Protein AF-A0AAD6RX75-F1 (afdb_monomer_lite)

pLDDT: mean 79.96, std 11.29, range [46.88, 94.69]

Foldseek 3Di:
DPPQWKKKWKKKWAADPVGDTDIDGQDIDIQHDDPDPVSQVVVVVVSCVVVVVVVPPGPIDMDMDMDD

Radius of gyration: 13.42 Å; chains: 1; bounding box: 32×22×36 Å

Sequence (68 aa):
SSNGYAFLAIIAHYITNDGRLEEMLIDFREILGEHSGENMADAVWETLKKYGLDNGQASVRVDIRALL

Structure (mmCIF, N/CA/C/O backbone):
data_AF-A0AAD6RX75-F1
#
_entry.id   AF-A0AAD6RX75-F1
#
loop_
_atom_site.group_PDB
_atom_site.id
_atom_site.type_symbol
_atom_site.label_atom_id
_atom_site.label_alt_id
_atom_site.label_comp_id
_atom_site.label_asym_id
_atom_site.label_entity_id
_atom_site.label_seq_id
_atom_site.pdbx_PDB_ins_code
_atom_site.Cartn_x
_atom_site.Cartn_y
_atom_site.Cartn_z
_atom_site.occupancy
_atom_site.B_iso_or_equiv
_atom_site.auth_seq_id
_atom_site.auth_comp_id
_atom_site.auth_asym_id
_atom_site.auth_atom_id
_atom_site.pdbx_PDB_model_num
ATOM 1 N N . SER A 1 1 ? 20.106 -5.593 -9.351 1.00 46.88 1 SER A N 1
ATOM 2 C CA . SER A 1 1 ? 20.087 -7.068 -9.403 1.00 46.88 1 SER A CA 1
ATOM 3 C C . SER A 1 1 ? 19.521 -7.476 -10.753 1.00 46.88 1 SER A C 1
ATOM 5 O O . SER A 1 1 ? 18.537 -6.880 -11.165 1.00 46.88 1 SER A O 1
ATOM 7 N N . SER A 1 2 ? 20.190 -8.369 -11.490 1.00 54.97 2 SER A N 1
ATOM 8 C CA . SER A 1 2 ? 19.948 -8.663 -12.918 1.00 54.97 2 SER A CA 1
ATOM 9 C C . SER A 1 2 ? 19.021 -9.869 -13.123 1.00 54.97 2 SER A C 1
ATOM 11 O O . SER A 1 2 ? 19.368 -10.824 -13.817 1.00 54.97 2 SER A O 1
ATOM 13 N N . ASN A 1 3 ? 17.844 -9.832 -12.510 1.00 55.38 3 ASN A N 1
ATOM 14 C CA . ASN A 1 3 ? 16.787 -10.823 -12.701 1.00 55.38 3 ASN A CA 1
ATOM 15 C C . ASN A 1 3 ? 15.453 -10.182 -13.104 1.00 55.38 3 ASN A C 1
ATOM 17 O O . ASN A 1 3 ? 14.436 -10.796 -12.854 1.00 55.38 3 ASN A O 1
ATOM 21 N N . GLY A 1 4 ? 15.451 -8.991 -13.723 1.00 60.69 4 GLY A N 1
ATOM 22 C CA . GLY A 1 4 ? 14.361 -8.422 -14.549 1.00 60.69 4 GLY A CA 1
ATOM 23 C C . GLY A 1 4 ? 12.963 -8.232 -13.935 1.00 60.69 4 GLY A C 1
ATOM 24 O O . GLY A 1 4 ? 12.142 -7.564 -14.547 1.00 60.69 4 GLY A O 1
ATOM 25 N N . TYR A 1 5 ? 12.708 -8.792 -12.758 1.00 67.69 5 TYR A N 1
ATOM 26 C CA . TYR A 1 5 ? 11.426 -8.891 -12.087 1.00 67.69 5 TYR A CA 1
ATOM 27 C C . TYR A 1 5 ? 11.645 -8.490 -10.629 1.00 67.69 5 TYR A C 1
ATOM 29 O O . TYR A 1 5 ? 12.380 -9.166 -9.908 1.00 67.69 5 TYR A O 1
ATOM 37 N N . ALA A 1 6 ? 11.025 -7.398 -10.186 1.00 75.25 6 ALA A N 1
ATOM 38 C CA . ALA A 1 6 ? 10.823 -7.131 -8.765 1.00 75.25 6 ALA A CA 1
ATOM 39 C C . ALA A 1 6 ? 9.344 -7.143 -8.452 1.00 75.25 6 ALA A C 1
ATOM 41 O O . ALA A 1 6 ? 8.530 -6.602 -9.199 1.00 75.25 6 ALA A O 1
ATOM 42 N N . PHE A 1 7 ? 9.023 -7.697 -7.292 1.00 84.62 7 PHE A N 1
ATOM 43 C CA . PHE A 1 7 ? 7.677 -7.666 -6.759 1.00 84.62 7 PHE A CA 1
ATOM 44 C C . PHE A 1 7 ? 7.646 -6.794 -5.512 1.00 84.62 7 PHE A C 1
ATOM 46 O O . PHE A 1 7 ? 8.525 -6.854 -4.648 1.00 84.62 7 PHE A O 1
ATOM 53 N N . LEU A 1 8 ? 6.602 -5.984 -5.417 1.00 87.31 8 LEU A N 1
ATOM 54 C CA . LEU A 1 8 ? 6.313 -5.162 -4.262 1.00 87.31 8 LEU A CA 1
ATOM 55 C C . LEU A 1 8 ? 5.076 -5.714 -3.566 1.00 87.31 8 LEU A C 1
ATOM 57 O O . LEU A 1 8 ? 3.984 -5.723 -4.138 1.00 87.31 8 LEU A O 1
ATOM 61 N N . ALA A 1 9 ? 5.261 -6.153 -2.324 1.00 89.56 9 ALA A N 1
ATOM 62 C CA . ALA A 1 9 ? 4.173 -6.453 -1.411 1.00 89.56 9 ALA A CA 1
ATOM 63 C C . ALA A 1 9 ? 3.937 -5.238 -0.507 1.00 89.56 9 ALA A C 1
ATOM 65 O O . ALA A 1 9 ? 4.863 -4.727 0.131 1.00 89.56 9 ALA A O 1
ATOM 66 N N . ILE A 1 10 ? 2.690 -4.783 -0.435 1.00 88.69 10 ILE A N 1
ATOM 67 C CA . ILE A 1 10 ? 2.281 -3.673 0.423 1.00 88.69 10 ILE A CA 1
ATOM 68 C C . ILE A 1 10 ? 1.378 -4.247 1.508 1.00 88.69 10 ILE A C 1
ATOM 70 O O . ILE A 1 10 ? 0.328 -4.824 1.214 1.00 88.69 10 ILE A O 1
ATOM 74 N N . ILE A 1 11 ? 1.801 -4.108 2.764 1.00 90.19 11 ILE A N 1
ATOM 75 C CA . ILE A 1 11 ? 1.130 -4.700 3.921 1.00 90.19 11 ILE A C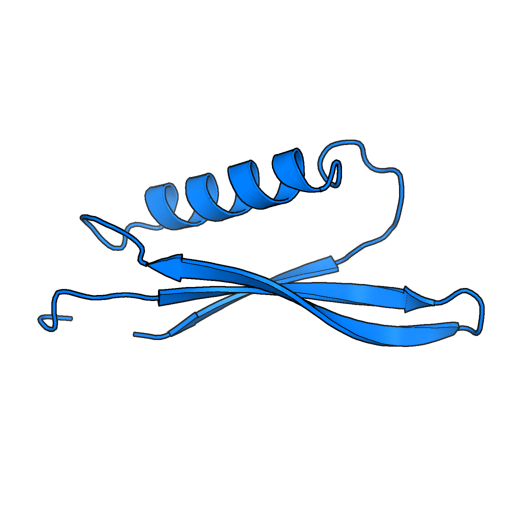A 1
ATOM 76 C C . ILE A 1 11 ? 0.674 -3.575 4.850 1.00 90.19 11 ILE A C 1
ATOM 78 O O . ILE A 1 11 ? 1.472 -2.754 5.307 1.00 90.19 11 ILE A O 1
ATOM 82 N N . ALA A 1 12 ? -0.623 -3.539 5.138 1.00 87.44 12 ALA A N 1
ATOM 83 C CA . ALA A 1 12 ? -1.191 -2.655 6.142 1.00 87.44 12 ALA A CA 1
ATOM 84 C C . ALA A 1 12 ? -1.150 -3.328 7.517 1.00 87.44 12 ALA A C 1
ATOM 86 O O . ALA A 1 12 ? -1.585 -4.467 7.670 1.00 87.44 12 ALA A O 1
ATOM 87 N N . HIS A 1 13 ? -0.679 -2.584 8.510 1.00 88.69 13 HIS A N 1
ATOM 88 C CA . HIS A 1 13 ? -0.751 -2.907 9.926 1.00 88.69 13 HIS A CA 1
ATOM 89 C C . HIS A 1 13 ? -1.741 -1.945 10.576 1.00 88.69 13 HIS A C 1
ATOM 91 O O . HIS A 1 13 ? -1.619 -0.720 10.452 1.00 88.69 13 HIS A O 1
ATOM 97 N N . TYR A 1 14 ? -2.731 -2.481 11.274 1.00 85.81 14 TYR A N 1
ATOM 98 C CA . TYR A 1 14 ? -3.746 -1.668 11.933 1.00 85.81 14 TYR A CA 1
ATOM 99 C C . TYR A 1 14 ? -4.167 -2.287 13.259 1.00 85.81 14 TYR A C 1
ATOM 101 O O . TYR A 1 14 ? -3.990 -3.480 13.497 1.00 85.81 14 TYR A O 1
ATOM 109 N N . ILE A 1 15 ? -4.710 -1.439 14.130 1.00 89.44 15 ILE A N 1
ATOM 110 C CA . ILE A 1 15 ? -5.301 -1.866 15.391 1.00 89.44 15 ILE A CA 1
ATOM 111 C C . ILE A 1 15 ? -6.810 -1.977 15.198 1.00 89.44 15 ILE A C 1
ATOM 113 O O . ILE A 1 15 ? -7.455 -1.035 14.736 1.00 89.44 15 ILE A O 1
ATOM 117 N N . THR A 1 16 ? -7.372 -3.132 15.525 1.00 88.25 16 THR A N 1
ATOM 118 C CA . THR A 1 16 ? -8.817 -3.375 15.508 1.00 88.25 16 THR A CA 1
ATOM 119 C C . THR A 1 16 ? -9.517 -2.699 16.689 1.00 88.25 16 THR A C 1
ATOM 121 O O . THR A 1 16 ? -8.891 -2.269 17.658 1.00 88.25 16 THR A O 1
ATOM 124 N N . ASN A 1 17 ? -10.850 -2.644 16.654 1.00 87.88 17 ASN A N 1
ATOM 125 C CA . ASN A 1 17 ? -11.643 -2.049 17.737 1.00 87.88 17 ASN A CA 1
ATOM 126 C C . ASN A 1 17 ? -11.487 -2.773 19.089 1.00 87.88 17 ASN A C 1
ATOM 128 O O . ASN A 1 17 ? -11.741 -2.174 20.129 1.00 87.88 17 ASN A O 1
ATOM 132 N N . ASP A 1 18 ? -11.075 -4.043 19.087 1.00 94.69 18 ASP A N 1
ATOM 133 C CA . ASP A 1 18 ? -10.744 -4.823 20.285 1.00 94.69 18 ASP A CA 1
ATOM 134 C C . ASP A 1 18 ? -9.261 -4.715 20.694 1.00 94.69 18 ASP A C 1
ATOM 136 O O . ASP A 1 18 ? -8.814 -5.416 21.599 1.00 94.69 18 ASP A O 1
ATOM 140 N N . GLY A 1 19 ? -8.498 -3.809 20.071 1.00 90.69 19 GLY A N 1
ATOM 141 C CA . GLY A 1 19 ? -7.123 -3.493 20.458 1.00 90.69 19 GLY A CA 1
ATOM 142 C C . GLY A 1 19 ? -6.074 -4.485 19.955 1.00 90.69 19 GLY A C 1
ATOM 143 O O . GLY A 1 19 ? -4.964 -4.511 20.487 1.00 90.69 19 GLY A O 1
ATOM 144 N N . ARG A 1 20 ? -6.394 -5.308 18.951 1.00 93.88 20 ARG A N 1
ATOM 145 C CA . ARG A 1 20 ? -5.456 -6.280 18.378 1.00 93.88 20 ARG A CA 1
ATOM 146 C C . ARG A 1 20 ? -4.704 -5.676 17.202 1.00 93.88 20 ARG A C 1
ATOM 148 O O . ARG A 1 20 ? -5.302 -5.015 16.360 1.00 93.88 20 ARG A O 1
ATOM 155 N N . LEU A 1 21 ? -3.399 -5.931 17.141 1.00 90.62 21 LEU A N 1
ATOM 156 C CA . LEU A 1 21 ? -2.599 -5.660 15.953 1.00 90.62 21 LEU A CA 1
ATOM 157 C C . LEU A 1 21 ? -2.878 -6.742 14.912 1.00 90.62 21 LEU A C 1
ATOM 159 O O . LEU A 1 21 ? -2.658 -7.921 15.183 1.00 90.62 21 LEU A O 1
ATOM 163 N N . GLU A 1 22 ? -3.339 -6.327 13.740 1.00 92.06 22 GLU A N 1
ATOM 164 C CA . GLU A 1 22 ? -3.601 -7.204 12.603 1.00 92.06 22 GLU A CA 1
ATOM 165 C C . GLU A 1 22 ? -2.796 -6.735 11.382 1.00 92.06 22 GLU A C 1
ATOM 167 O O . GLU A 1 22 ? -2.481 -5.548 11.233 1.00 92.06 22 GLU A O 1
ATOM 172 N N . GLU A 1 23 ? -2.468 -7.690 10.511 1.00 91.75 23 GLU A N 1
ATOM 173 C CA . GLU A 1 23 ? -1.718 -7.475 9.273 1.00 91.75 23 GLU A CA 1
ATOM 174 C C . GLU A 1 23 ? -2.562 -7.901 8.071 1.00 91.75 23 GLU A C 1
ATOM 176 O O . GLU A 1 23 ? -3.184 -8.965 8.073 1.00 91.75 23 GLU A O 1
ATOM 181 N N . MET A 1 24 ? -2.567 -7.088 7.016 1.00 88.69 24 MET A N 1
ATOM 182 C CA . MET A 1 24 ? -3.308 -7.371 5.790 1.00 88.69 24 MET A CA 1
ATOM 183 C C . MET A 1 24 ? -2.467 -7.034 4.562 1.00 88.69 24 MET A C 1
ATOM 185 O O . MET A 1 24 ? -2.019 -5.900 4.395 1.00 88.69 24 MET A O 1
ATOM 189 N N . LEU A 1 25 ? -2.284 -8.010 3.669 1.00 90.94 25 LEU A N 1
ATOM 190 C CA . LEU A 1 25 ? -1.737 -7.764 2.337 1.00 90.94 25 LEU A CA 1
ATOM 191 C C . LEU A 1 25 ? -2.762 -6.958 1.533 1.00 90.94 25 LEU A C 1
ATOM 193 O O . LEU A 1 25 ? -3.812 -7.487 1.168 1.00 90.94 25 LEU A O 1
ATOM 197 N N . ILE A 1 26 ? -2.465 -5.685 1.275 1.00 89.88 26 ILE A N 1
ATOM 198 C CA . ILE A 1 26 ? -3.370 -4.793 0.538 1.00 89.88 26 ILE A CA 1
ATOM 199 C C . ILE A 1 26 ? -3.046 -4.751 -0.951 1.00 89.88 26 ILE A C 1
ATOM 201 O O . ILE A 1 26 ? -3.938 -4.489 -1.764 1.00 89.88 26 ILE A O 1
ATOM 205 N N . ASP A 1 27 ? -1.797 -5.046 -1.320 1.00 90.25 27 ASP A N 1
ATOM 206 C CA . ASP A 1 27 ? -1.430 -5.209 -2.718 1.00 90.25 27 ASP A CA 1
ATOM 207 C C . ASP A 1 27 ? -0.164 -6.041 -2.934 1.00 90.25 27 ASP A C 1
ATOM 209 O O . ASP A 1 27 ? 0.723 -6.103 -2.079 1.00 90.25 27 ASP A O 1
ATOM 213 N N . PHE A 1 28 ? -0.086 -6.655 -4.110 1.00 89.94 28 PHE A N 1
ATOM 214 C CA . PHE A 1 28 ? 1.061 -7.411 -4.585 1.00 89.94 28 PHE A CA 1
ATOM 215 C C . PHE A 1 28 ? 1.194 -7.199 -6.091 1.00 89.94 28 PHE A C 1
ATOM 217 O O . PHE A 1 28 ? 0.357 -7.671 -6.864 1.00 89.94 28 PHE A O 1
ATOM 224 N N . ARG A 1 29 ? 2.234 -6.478 -6.515 1.00 85.94 29 ARG A N 1
ATOM 225 C CA . ARG A 1 29 ? 2.423 -6.134 -7.929 1.00 85.94 29 ARG A CA 1
ATOM 226 C C . ARG A 1 29 ? 3.878 -6.189 -8.355 1.00 85.94 29 ARG A C 1
ATOM 228 O O . ARG A 1 29 ? 4.783 -5.978 -7.553 1.00 85.94 29 ARG A O 1
ATOM 235 N N . GLU A 1 30 ? 4.084 -6.445 -9.637 1.00 84.12 30 GLU A N 1
ATOM 236 C CA . GLU A 1 30 ? 5.384 -6.298 -10.279 1.00 84.12 30 GLU A CA 1
ATOM 237 C C . GLU A 1 30 ? 5.733 -4.808 -10.425 1.00 84.12 30 GLU A C 1
ATOM 239 O O . GLU A 1 30 ? 4.880 -3.993 -10.790 1.00 84.12 30 GLU A O 1
ATOM 244 N N . ILE A 1 31 ? 6.982 -4.449 -10.135 1.00 81.75 31 ILE A N 1
ATOM 245 C CA . ILE A 1 31 ? 7.537 -3.126 -10.418 1.00 81.75 31 ILE A CA 1
ATOM 246 C C . ILE A 1 31 ? 8.192 -3.193 -11.792 1.00 81.75 31 ILE A C 1
ATOM 248 O O . ILE A 1 31 ? 9.284 -3.731 -11.950 1.00 81.75 31 ILE A O 1
ATOM 252 N N . LEU A 1 32 ? 7.490 -2.659 -12.790 1.00 73.25 32 LEU A N 1
ATOM 253 C CA . LEU A 1 32 ? 7.975 -2.600 -14.164 1.00 73.25 32 LEU A CA 1
ATOM 254 C C . LEU A 1 32 ? 9.003 -1.472 -14.313 1.00 73.25 32 LEU A C 1
ATOM 256 O O . LEU A 1 32 ? 8.729 -0.326 -13.960 1.00 73.25 32 LEU A O 1
ATOM 260 N N . GLY A 1 33 ? 10.160 -1.781 -14.899 1.00 72.12 33 GLY A N 1
ATOM 261 C CA . GLY A 1 33 ? 11.214 -0.801 -15.173 1.00 72.12 33 GLY A CA 1
ATOM 262 C C . GLY A 1 33 ? 12.307 -0.775 -14.106 1.00 72.12 33 GLY A C 1
ATOM 263 O O . GLY A 1 33 ? 12.598 -1.783 -13.470 1.00 72.12 33 GLY A O 1
ATOM 264 N N . GLU A 1 34 ? 12.980 0.365 -13.946 1.00 73.62 34 GLU A N 1
ATOM 265 C CA . GLU A 1 34 ? 14.052 0.492 -12.957 1.00 73.62 34 GLU A CA 1
ATOM 266 C C . GLU A 1 34 ? 13.469 0.354 -11.544 1.00 73.62 34 GLU A C 1
ATOM 268 O O . GLU A 1 34 ? 12.472 0.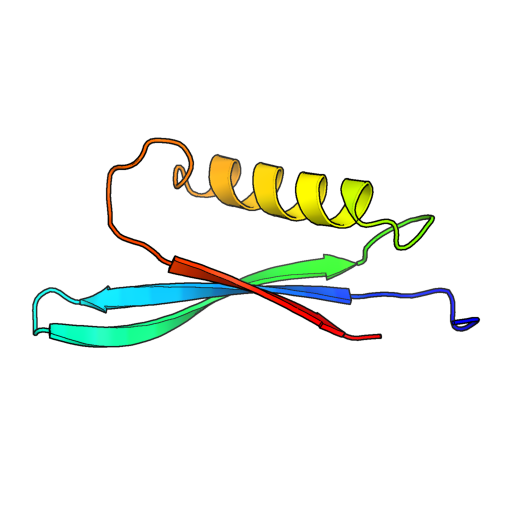992 -11.214 1.00 73.62 34 GLU A O 1
ATOM 273 N N . HIS A 1 35 ? 14.070 -0.476 -10.690 1.0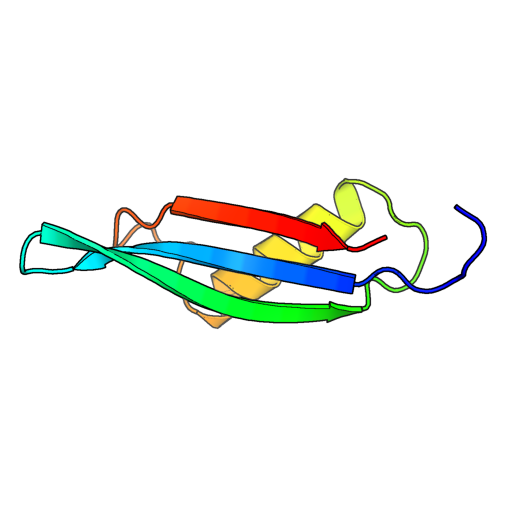0 72.38 35 HIS A N 1
ATOM 274 C CA . HIS A 1 35 ? 13.618 -0.666 -9.304 1.00 72.38 35 HIS A CA 1
ATOM 275 C C . HIS A 1 35 ? 14.044 0.523 -8.419 1.00 72.38 35 HIS A C 1
ATOM 277 O O . HIS A 1 35 ? 14.678 0.352 -7.374 1.00 72.38 35 HIS A O 1
ATOM 283 N N . SER A 1 36 ? 13.763 1.741 -8.882 1.00 78.25 36 SER A N 1
ATOM 284 C CA . SER A 1 36 ? 14.05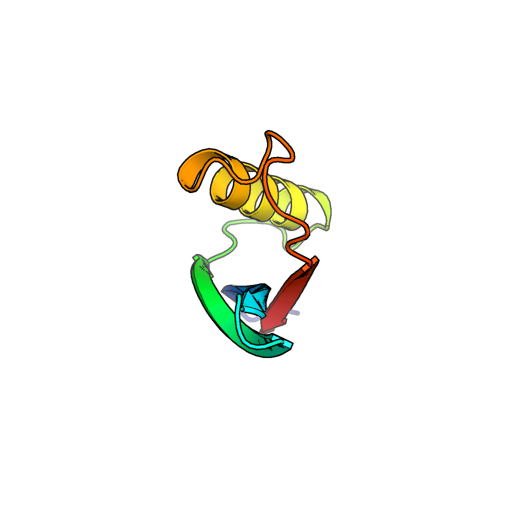5 2.983 -8.185 1.00 78.25 36 SER A CA 1
ATOM 285 C C . SER A 1 36 ? 13.091 3.178 -7.012 1.00 78.25 36 SER A C 1
ATOM 287 O O . SER A 1 36 ? 11.971 2.659 -6.991 1.00 78.25 36 SER A O 1
ATOM 289 N N . GLY A 1 37 ? 13.527 3.956 -6.018 1.00 78.25 37 GLY A N 1
ATOM 290 C CA . GLY A 1 37 ? 12.671 4.347 -4.896 1.00 78.25 37 GLY A CA 1
ATOM 291 C C . GLY A 1 37 ? 11.406 5.086 -5.341 1.00 78.25 37 GLY A C 1
ATOM 292 O O . GLY A 1 37 ? 10.361 4.904 -4.728 1.00 78.25 37 GLY A O 1
ATOM 293 N N . GLU A 1 38 ? 11.487 5.855 -6.429 1.00 83.56 38 GLU A N 1
ATOM 294 C CA . GLU A 1 38 ? 10.366 6.610 -7.004 1.00 83.56 38 GLU A CA 1
ATOM 295 C C . GLU A 1 38 ? 9.281 5.681 -7.556 1.00 83.56 38 GLU A C 1
ATOM 297 O O . GLU A 1 38 ? 8.129 5.792 -7.150 1.00 83.56 38 GLU A O 1
ATOM 302 N N . ASN A 1 39 ? 9.650 4.680 -8.366 1.00 82.12 39 ASN A N 1
ATOM 303 C CA . ASN A 1 39 ? 8.683 3.720 -8.912 1.00 82.12 39 ASN A CA 1
ATOM 304 C C . ASN A 1 39 ? 7.978 2.919 -7.806 1.00 82.12 39 ASN A C 1
ATOM 306 O O . ASN A 1 39 ? 6.782 2.630 -7.890 1.00 82.12 39 ASN A O 1
ATOM 310 N N . MET A 1 40 ? 8.707 2.576 -6.739 1.00 83.94 40 MET A N 1
ATOM 311 C CA . MET A 1 40 ? 8.116 1.931 -5.566 1.00 83.94 40 MET A CA 1
ATOM 312 C C . MET A 1 40 ? 7.189 2.878 -4.793 1.00 83.94 40 MET A C 1
ATOM 314 O O . MET A 1 40 ? 6.118 2.454 -4.362 1.00 83.94 40 MET A O 1
ATOM 318 N N . ALA A 1 41 ? 7.563 4.149 -4.626 1.00 85.12 41 ALA A N 1
ATOM 319 C CA . ALA A 1 41 ? 6.732 5.144 -3.950 1.00 85.12 41 ALA A CA 1
ATOM 320 C C . ALA A 1 41 ? 5.423 5.406 -4.710 1.00 85.12 41 ALA A C 1
ATOM 322 O O . ALA A 1 41 ? 4.359 5.420 -4.091 1.00 85.12 41 ALA A O 1
ATOM 323 N N . ASP A 1 42 ? 5.481 5.516 -6.038 1.00 87.88 42 ASP A N 1
ATOM 324 C CA . ASP A 1 42 ? 4.301 5.681 -6.891 1.00 87.88 42 ASP A CA 1
ATOM 325 C C . ASP A 1 42 ? 3.366 4.470 -6.791 1.00 87.88 42 ASP A C 1
ATOM 327 O O . ASP A 1 42 ? 2.157 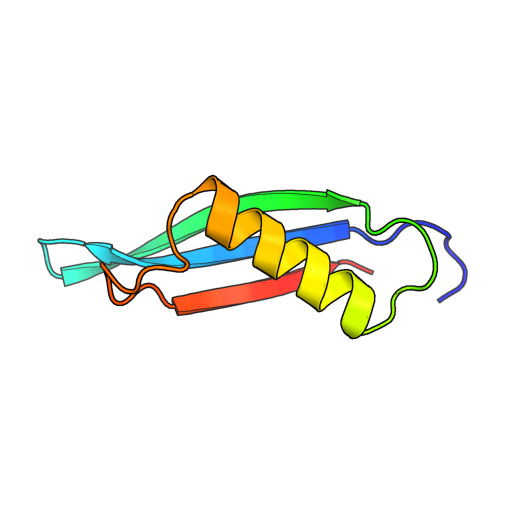4.618 -6.593 1.00 87.88 42 ASP A O 1
ATOM 331 N N . ALA A 1 43 ? 3.917 3.251 -6.834 1.00 86.25 43 ALA A N 1
ATOM 332 C CA . ALA A 1 43 ? 3.145 2.024 -6.642 1.00 86.25 43 ALA A CA 1
ATOM 333 C C . ALA A 1 43 ? 2.408 1.998 -5.290 1.00 86.25 43 ALA A C 1
ATOM 335 O O . ALA A 1 43 ? 1.246 1.577 -5.214 1.00 86.25 43 ALA A O 1
ATOM 336 N N . VAL A 1 44 ? 3.060 2.474 -4.228 1.00 86.69 44 VAL A N 1
ATOM 337 C CA . VAL A 1 44 ? 2.456 2.589 -2.896 1.00 86.69 44 VAL A CA 1
ATOM 338 C C . VAL A 1 44 ? 1.374 3.654 -2.882 1.00 86.69 44 VAL A C 1
ATOM 340 O O . VAL A 1 44 ? 0.267 3.378 -2.426 1.00 86.69 44 VAL A O 1
ATOM 343 N N . TRP A 1 45 ? 1.646 4.840 -3.420 1.00 88.19 45 TRP A N 1
ATOM 344 C CA . TRP A 1 45 ? 0.695 5.948 -3.434 1.00 88.19 45 TRP A CA 1
ATOM 345 C C . TRP A 1 45 ? -0.600 5.597 -4.171 1.00 88.19 45 TRP A C 1
ATOM 347 O O . TRP A 1 45 ? -1.696 5.819 -3.653 1.00 88.19 45 TRP A O 1
ATOM 357 N N . GLU A 1 46 ? -0.492 4.950 -5.330 1.00 89.88 46 GLU A N 1
ATOM 358 C CA . GLU A 1 46 ? -1.654 4.474 -6.084 1.00 89.88 46 GLU A CA 1
ATOM 359 C C . GLU A 1 46 ? -2.436 3.389 -5.328 1.00 89.88 46 GLU A C 1
ATOM 361 O O . GLU A 1 46 ? -3.666 3.336 -5.395 1.00 89.88 46 GLU A O 1
ATOM 366 N N . THR A 1 47 ? -1.748 2.552 -4.546 1.00 88.75 47 THR A N 1
ATOM 367 C CA . THR A 1 47 ? -2.404 1.587 -3.652 1.00 88.75 47 THR A CA 1
ATOM 368 C C . THR A 1 47 ? -3.186 2.294 -2.550 1.00 88.75 47 THR A C 1
ATOM 370 O O . THR A 1 47 ? -4.343 1.952 -2.311 1.00 88.75 47 THR A O 1
ATOM 373 N N . LEU A 1 48 ? -2.603 3.307 -1.904 1.00 87.00 48 LEU A N 1
ATOM 374 C CA . LEU A 1 48 ? -3.277 4.056 -0.842 1.00 87.00 48 LEU A CA 1
ATOM 375 C C . LEU A 1 48 ? -4.544 4.745 -1.355 1.00 87.00 48 LEU A C 1
ATOM 377 O O . LEU A 1 48 ? -5.596 4.598 -0.734 1.00 87.00 48 LEU A O 1
ATOM 381 N N . LYS A 1 49 ? -4.476 5.406 -2.518 1.00 89.00 49 LYS A N 1
ATOM 382 C CA . LYS A 1 49 ? -5.647 6.025 -3.164 1.00 89.00 49 LYS A CA 1
ATOM 383 C C . LYS A 1 49 ? -6.744 5.017 -3.485 1.00 89.00 49 LYS A C 1
ATOM 385 O O . LYS A 1 49 ? -7.914 5.283 -3.226 1.00 89.00 49 LYS A O 1
ATOM 390 N N . LYS A 1 50 ? -6.384 3.845 -4.027 1.00 87.38 50 LYS A N 1
ATOM 391 C CA . LYS A 1 50 ? -7.346 2.784 -4.378 1.00 87.38 50 LYS A CA 1
ATOM 392 C C . LYS A 1 50 ? -8.197 2.356 -3.180 1.00 87.38 50 LYS A C 1
ATOM 394 O O . LYS A 1 50 ? -9.371 2.040 -3.356 1.00 87.38 50 LYS A O 1
ATOM 399 N N . TYR A 1 51 ? -7.614 2.355 -1.983 1.00 84.06 51 TYR A N 1
ATOM 400 C CA . TYR A 1 51 ? -8.300 1.988 -0.744 1.00 84.06 51 TYR A CA 1
ATOM 401 C C . TYR A 1 51 ? -8.765 3.196 0.090 1.00 84.06 51 TYR A C 1
ATOM 403 O O . TYR A 1 51 ? -9.275 3.004 1.191 1.00 84.06 51 TYR A O 1
ATOM 411 N N . GLY A 1 52 ? -8.611 4.430 -0.409 1.00 85.62 52 GLY A N 1
ATOM 412 C CA . GLY A 1 52 ? -8.989 5.657 0.305 1.00 85.62 52 GLY A CA 1
ATOM 413 C C . GLY A 1 52 ? -8.176 5.925 1.579 1.00 85.62 52 GLY A C 1
ATOM 414 O O . GLY A 1 52 ? -8.639 6.637 2.472 1.00 85.62 52 GLY A O 1
ATOM 415 N N . LEU A 1 53 ? -6.981 5.334 1.688 1.00 81.25 53 LEU A N 1
ATOM 416 C CA . LEU A 1 53 ? -6.085 5.443 2.847 1.00 81.25 53 LEU A CA 1
ATOM 417 C C . LEU A 1 53 ? -5.247 6.733 2.837 1.00 81.25 53 LEU A C 1
ATOM 419 O O . LEU A 1 53 ? -4.544 7.027 3.799 1.00 81.25 53 LEU A O 1
ATOM 423 N N . ASP A 1 54 ? -5.339 7.519 1.769 1.00 82.44 54 ASP A N 1
ATOM 424 C CA . ASP A 1 54 ? -4.704 8.826 1.590 1.00 82.44 54 ASP A CA 1
ATOM 425 C C . ASP A 1 54 ? -5.379 9.950 2.399 1.00 82.44 54 ASP A C 1
ATOM 427 O O . ASP A 1 54 ? -4.771 10.991 2.641 1.00 82.44 54 ASP A O 1
ATOM 431 N N . ASN A 1 55 ? -6.609 9.726 2.879 1.00 76.44 55 ASN A N 1
ATOM 432 C CA . ASN A 1 55 ? -7.447 10.754 3.508 1.00 76.44 55 ASN A CA 1
ATOM 433 C C . ASN A 1 55 ? -7.465 10.727 5.052 1.00 76.44 55 ASN A C 1
ATOM 435 O O . ASN A 1 55 ? -8.308 11.374 5.672 1.00 76.44 55 ASN A O 1
ATOM 439 N N . GLY A 1 56 ? -6.550 9.987 5.690 1.00 64.12 56 GLY A N 1
ATOM 440 C CA . GLY A 1 56 ? -6.268 10.097 7.132 1.00 64.12 56 GLY A CA 1
ATOM 441 C C . GLY A 1 56 ? -7.352 9.581 8.094 1.00 64.12 56 GLY A C 1
ATOM 442 O O . GLY A 1 56 ? -7.327 9.933 9.271 1.00 64.12 56 GLY A O 1
ATOM 443 N N . GLN A 1 57 ? -8.303 8.759 7.636 1.00 57.50 57 GLN A N 1
ATOM 444 C CA . GLN A 1 57 ? -9.467 8.350 8.447 1.00 5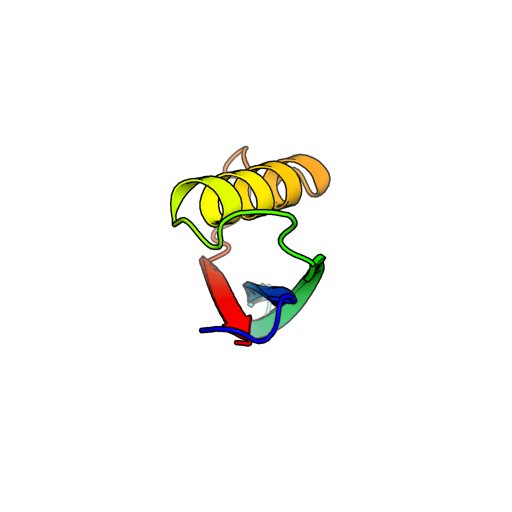7.50 57 GLN A CA 1
ATOM 445 C C . GLN A 1 57 ? -9.199 7.221 9.460 1.00 57.50 57 GLN A C 1
ATOM 447 O O . GLN A 1 57 ? -10.051 6.936 10.298 1.00 57.50 57 GLN A O 1
ATOM 452 N N . ALA A 1 58 ? -8.021 6.599 9.440 1.00 62.03 58 ALA A N 1
ATOM 453 C CA . ALA A 1 58 ? -7.624 5.596 10.422 1.00 62.03 58 ALA A CA 1
ATOM 454 C C . ALA A 1 58 ? -6.106 5.645 10.631 1.00 62.03 58 ALA A C 1
ATOM 456 O O . ALA A 1 58 ? -5.357 5.870 9.680 1.00 62.03 58 ALA A O 1
ATOM 457 N N . SER A 1 59 ? -5.639 5.417 11.863 1.00 66.12 59 SER A N 1
ATOM 458 C CA . SER A 1 59 ? -4.215 5.232 12.158 1.00 66.12 59 SER A CA 1
ATOM 459 C C . SER A 1 59 ? -3.753 3.869 11.629 1.00 66.12 59 SER A C 1
ATOM 461 O O . SER A 1 59 ? -3.566 2.919 12.389 1.00 66.12 59 SER A O 1
ATOM 463 N N . VAL A 1 60 ? -3.640 3.756 10.308 1.00 67.69 60 VAL A N 1
ATOM 464 C CA . VAL A 1 60 ? -3.089 2.591 9.617 1.00 67.69 60 VAL A CA 1
ATOM 465 C C . VAL A 1 60 ? -1.615 2.868 9.374 1.00 67.69 60 VAL A C 1
ATOM 467 O O . VAL A 1 60 ? -1.253 3.879 8.773 1.00 67.69 60 VAL A O 1
ATOM 470 N N . ARG A 1 61 ? -0.752 1.973 9.847 1.00 74.31 61 ARG A N 1
ATOM 471 C CA . ARG A 1 61 ? 0.663 1.983 9.488 1.00 74.31 61 ARG A CA 1
ATOM 472 C C . ARG A 1 61 ? 0.838 1.088 8.272 1.00 74.31 61 ARG A C 1
ATOM 474 O O . ARG A 1 61 ? 0.426 -0.064 8.291 1.00 74.31 61 ARG A O 1
ATOM 481 N N . VAL A 1 62 ? 1.446 1.604 7.215 1.00 73.50 62 VAL A N 1
ATOM 482 C CA . VAL A 1 62 ? 1.721 0.818 6.009 1.00 73.50 62 VAL A CA 1
ATOM 483 C C . VAL A 1 62 ? 3.202 0.494 5.979 1.00 73.50 62 VAL A C 1
ATOM 485 O O . VAL A 1 62 ? 4.032 1.400 6.019 1.00 73.50 62 VAL A O 1
ATOM 488 N N . ASP A 1 63 ? 3.522 -0.795 5.922 1.00 76.12 63 ASP A N 1
ATOM 489 C CA . ASP A 1 63 ? 4.885 -1.277 5.754 1.00 76.12 63 ASP A CA 1
ATOM 490 C C . ASP A 1 63 ? 5.035 -1.857 4.344 1.00 76.12 63 ASP A C 1
ATOM 492 O O . ASP A 1 63 ? 4.214 -2.636 3.850 1.00 76.12 63 ASP A O 1
ATOM 496 N N . ILE A 1 64 ? 6.108 -1.442 3.680 1.00 70.19 64 ILE A N 1
ATOM 497 C CA . ILE A 1 64 ? 6.404 -1.799 2.297 1.00 70.19 64 ILE A CA 1
ATOM 498 C C . ILE A 1 64 ? 7.495 -2.862 2.323 1.00 70.19 64 ILE A C 1
ATOM 500 O O . ILE A 1 64 ? 8.578 -2.631 2.865 1.00 70.19 64 ILE A O 1
ATOM 504 N N . ARG A 1 65 ? 7.223 -4.028 1.732 1.00 72.06 65 ARG A N 1
ATOM 505 C CA . ARG A 1 65 ? 8.210 -5.102 1.594 1.00 72.06 65 ARG A CA 1
ATOM 506 C C . ARG A 1 65 ? 8.496 -5.345 0.118 1.00 72.06 65 ARG A C 1
ATOM 508 O O . ARG A 1 65 ? 7.678 -5.910 -0.604 1.00 72.06 65 ARG A O 1
ATOM 515 N N . ALA A 1 66 ? 9.677 -4.921 -0.318 1.00 65.19 66 ALA A N 1
ATOM 516 C CA . ALA A 1 66 ? 10.209 -5.298 -1.620 1.00 65.19 66 ALA A CA 1
ATOM 517 C C . ALA A 1 66 ? 10.759 -6.731 -1.555 1.00 65.19 66 ALA A C 1
ATOM 519 O O . ALA A 1 66 ? 11.535 -7.059 -0.654 1.00 65.19 66 ALA A O 1
ATOM 520 N N . LEU A 1 67 ? 10.355 -7.573 -2.504 1.00 63.41 67 LEU A N 1
ATOM 521 C CA . LEU A 1 67 ? 10.902 -8.911 -2.720 1.00 63.41 67 LEU A CA 1
ATOM 522 C C . LEU A 1 67 ? 11.719 -8.860 -4.023 1.00 63.41 67 LEU A C 1
ATOM 524 O O . LEU A 1 67 ? 11.157 -8.648 -5.100 1.00 63.41 67 LEU A O 1
ATOM 528 N N . LEU A 1 68 ? 13.047 -8.974 -3.890 1.00 57.41 68 LEU A N 1
ATOM 529 C CA . LEU A 1 68 ? 14.046 -8.923 -4.972 1.00 57.41 68 LEU A CA 1
ATOM 530 C C . LEU A 1 68 ? 14.559 -10.321 -5.342 1.00 57.41 68 LEU A C 1
ATOM 532 O O . LEU A 1 68 ? 14.669 -11.151 -4.411 1.00 57.41 68 LEU A O 1
#

Secondary structure (DSSP, 8-state):
--SS-EEEEEEEEEE-TTS-EEEEEEEEEEE-S---HHHHHHHHHHHHHHTTGGG--S--EEEEEEE-

InterPro domains:
  IPR012337 Ribonuclease H-like superfamily [SSF53098] (6-55)

Organism: NCBI:txid1745969